Protein AF-A0A522WAK2-F1 (afdb_monomer)

Radius of gyration: 14.34 Å; Cα contacts (8 Å, |Δi|>4): 140; chains: 1; bounding box: 37×30×35 Å

Sequence (81 aa):
MTDSVPVTVTVLDMQPVHRGRLLALATVEVEIEGVVFVINGVQLTRITNPKEGTAVDLPRYRDAAGEWRQAITLPAKFIGQ

Mean predicted aligned error: 6.0 Å

Structure (mmCIF, N/CA/C/O backbone):
data_AF-A0A522WAK2-F1
#
_entry.id   AF-A0A522WAK2-F1
#
loop_
_atom_site.group_PDB
_atom_site.id
_atom_site.type_symbol
_atom_site.label_atom_id
_atom_site.label_alt_id
_atom_site.label_comp_id
_atom_site.label_asym_id
_atom_site.label_entity_id
_atom_site.label_seq_id
_atom_site.pdbx_PDB_ins_code
_atom_site.Cartn_x
_atom_site.Cartn_y
_atom_site.Cartn_z
_atom_site.occupancy
_atom_site.B_iso_or_equiv
_atom_site.auth_seq_id
_atom_site.auth_comp_id
_a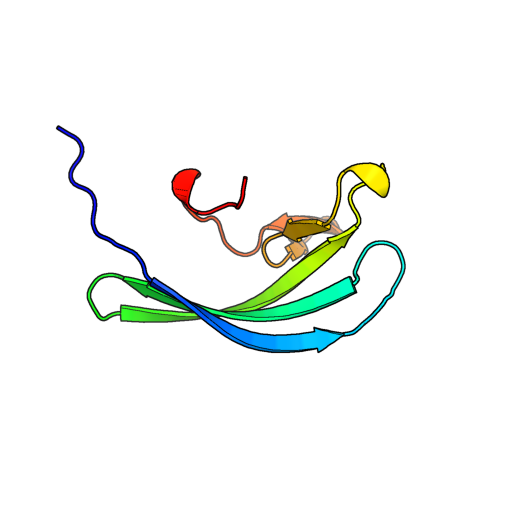tom_site.auth_asym_id
_atom_site.auth_atom_id
_atom_site.pdbx_PDB_model_num
ATOM 1 N N . MET A 1 1 ? -18.778 21.874 8.602 1.00 47.12 1 MET A N 1
ATOM 2 C CA . MET A 1 1 ? -18.345 20.898 9.619 1.00 47.12 1 MET A CA 1
ATOM 3 C C . MET A 1 1 ? -18.146 19.596 8.869 1.00 47.12 1 MET A C 1
ATOM 5 O O . MET A 1 1 ? -19.120 19.086 8.334 1.00 47.12 1 MET A O 1
ATOM 9 N N . THR A 1 2 ? -16.901 19.177 8.646 1.00 68.62 2 THR A N 1
ATOM 10 C CA . THR A 1 2 ? -16.623 17.962 7.868 1.00 68.62 2 THR A CA 1
ATOM 11 C C . THR A 1 2 ? -16.727 16.792 8.824 1.00 68.62 2 THR A C 1
ATOM 13 O O . THR A 1 2 ? -15.895 16.668 9.718 1.00 68.62 2 THR A O 1
ATOM 16 N N . ASP A 1 3 ? -17.782 16.000 8.679 1.00 78.94 3 ASP A N 1
ATOM 17 C CA . ASP A 1 3 ? -17.907 14.757 9.425 1.00 78.94 3 ASP A CA 1
ATOM 18 C C . ASP A 1 3 ? -16.848 13.770 8.918 1.00 78.94 3 ASP A C 1
ATOM 20 O O . ASP A 1 3 ? -16.596 13.676 7.711 1.00 78.94 3 ASP A O 1
ATOM 24 N N . SER A 1 4 ? -16.146 13.103 9.829 1.00 77.06 4 SER A N 1
ATOM 25 C CA . SER A 1 4 ? -15.074 12.186 9.461 1.00 77.06 4 SER A CA 1
ATOM 26 C C . SER A 1 4 ? -15.024 11.010 10.412 1.00 77.06 4 SER A C 1
ATOM 28 O O . SER A 1 4 ? -14.868 11.192 11.617 1.00 77.06 4 SER 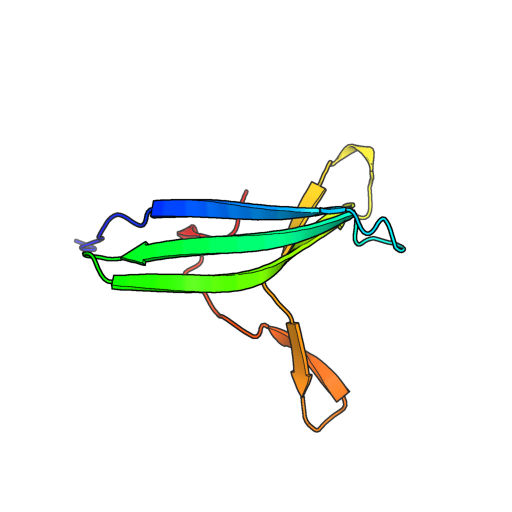A O 1
ATOM 30 N N . VAL A 1 5 ? -15.061 9.815 9.841 1.00 83.25 5 VAL A N 1
ATOM 31 C CA . VAL A 1 5 ? -14.914 8.564 10.578 1.00 83.25 5 VAL A CA 1
ATOM 32 C C . VAL A 1 5 ? -13.439 8.160 10.666 1.00 83.25 5 VAL A C 1
ATOM 34 O O . VAL A 1 5 ? -12.670 8.440 9.727 1.00 83.25 5 VAL A O 1
ATOM 37 N N . PRO A 1 6 ? -13.013 7.551 11.788 1.00 82.50 6 PRO A N 1
ATOM 38 C CA . PRO A 1 6 ? -11.681 6.983 11.902 1.00 82.50 6 PRO A CA 1
ATOM 39 C C . PRO A 1 6 ? -11.540 5.794 10.950 1.00 82.50 6 PRO A C 1
ATOM 41 O O . PRO A 1 6 ? -12.504 5.093 10.649 1.00 82.50 6 PRO A O 1
ATOM 44 N N . VAL A 1 7 ? -10.316 5.585 10.483 1.00 87.12 7 VAL A N 1
ATOM 45 C CA . VAL A 1 7 ? -9.943 4.428 9.673 1.00 87.12 7 VAL A CA 1
ATOM 46 C C . VAL A 1 7 ? -8.718 3.815 10.315 1.00 87.12 7 VAL A C 1
ATOM 48 O O . VAL A 1 7 ? -7.747 4.526 10.592 1.00 87.12 7 VAL A O 1
ATOM 51 N N . THR A 1 8 ? -8.771 2.512 10.543 1.00 90.00 8 THR A N 1
ATOM 52 C CA . THR A 1 8 ? -7.638 1.752 11.070 1.00 90.00 8 THR A CA 1
ATOM 53 C C . THR A 1 8 ? -6.911 1.111 9.902 1.00 90.00 8 THR A C 1
ATOM 55 O O . THR A 1 8 ? -7.545 0.500 9.045 1.00 90.00 8 THR A O 1
ATOM 58 N N . VAL A 1 9 ? -5.586 1.262 9.855 1.00 90.75 9 VAL A N 1
ATOM 59 C CA . VAL A 1 9 ? -4.742 0.588 8.865 1.00 90.75 9 VAL A CA 1
ATOM 60 C C . VAL A 1 9 ? -3.779 -0.338 9.593 1.00 90.75 9 VAL A C 1
ATOM 62 O O . VAL A 1 9 ? -2.973 0.125 10.400 1.00 90.75 9 VAL A O 1
ATOM 65 N N . THR A 1 10 ? -3.844 -1.629 9.286 1.00 94.75 10 THR A N 1
ATOM 66 C CA . THR A 1 10 ? -3.018 -2.665 9.917 1.00 94.75 10 THR A CA 1
ATOM 67 C C . THR A 1 10 ? -2.145 -3.322 8.861 1.00 94.75 10 THR A C 1
ATOM 69 O O . THR A 1 10 ? -2.639 -3.762 7.828 1.00 94.75 10 THR A O 1
ATOM 72 N N . VAL A 1 11 ? -0.838 -3.419 9.098 1.00 95.62 11 VAL A N 1
ATOM 73 C CA . VAL A 1 11 ? 0.039 -4.215 8.226 1.00 95.62 11 VAL A CA 1
ATOM 74 C C . VAL A 1 11 ? -0.135 -5.686 8.592 1.00 95.62 11 VAL A C 1
ATOM 76 O O . VAL A 1 11 ? 0.174 -6.076 9.715 1.00 95.62 11 VAL A O 1
ATOM 79 N N . LEU A 1 12 ? -0.639 -6.485 7.652 1.00 97.50 12 LEU A N 1
ATOM 80 C CA . LEU A 1 12 ? -0.857 -7.921 7.839 1.00 97.50 12 LEU A CA 1
ATOM 81 C C . LEU A 1 12 ? 0.387 -8.735 7.485 1.00 97.50 12 LEU A C 1
ATOM 83 O O . LEU A 1 12 ? 0.724 -9.689 8.179 1.00 97.50 12 LEU A O 1
ATOM 87 N N . ASP A 1 13 ? 1.057 -8.357 6.398 1.00 97.25 13 ASP A N 1
ATOM 88 C CA . ASP A 1 13 ? 2.259 -9.028 5.913 1.00 97.25 13 ASP A CA 1
ATOM 89 C C . ASP A 1 13 ? 3.207 -8.029 5.247 1.00 97.25 13 ASP A C 1
ATOM 91 O O . ASP A 1 13 ? 2.781 -6.995 4.717 1.00 97.25 13 ASP A O 1
ATOM 95 N N . MET A 1 14 ? 4.499 -8.348 5.267 1.00 96.44 14 MET A N 1
ATOM 96 C CA . MET A 1 14 ? 5.538 -7.580 4.598 1.00 96.44 14 MET A CA 1
ATOM 97 C C . MET A 1 14 ? 6.612 -8.510 4.034 1.00 96.44 14 MET A C 1
ATOM 99 O O . MET A 1 14 ? 7.390 -9.117 4.768 1.00 96.44 14 MET A O 1
ATOM 103 N N . GLN A 1 15 ? 6.711 -8.541 2.709 1.00 97.06 15 GLN A N 1
ATOM 104 C CA . GLN A 1 15 ? 7.682 -9.323 1.962 1.00 97.06 15 GLN A CA 1
ATOM 105 C C . GLN A 1 15 ? 8.814 -8.425 1.431 1.00 97.06 15 GLN A C 1
ATOM 107 O O . GLN A 1 15 ? 8.581 -7.601 0.539 1.00 97.06 15 GLN A O 1
ATOM 112 N N . PRO A 1 16 ? 10.063 -8.591 1.900 1.00 96.19 16 PRO A N 1
ATOM 113 C CA . PRO A 1 16 ? 11.217 -7.918 1.311 1.00 96.19 16 PRO A CA 1
ATOM 114 C C . PRO A 1 16 ? 11.464 -8.378 -0.134 1.00 96.19 16 PRO A C 1
ATOM 116 O O . PRO A 1 16 ? 11.438 -9.570 -0.433 1.00 96.19 16 PRO A O 1
ATOM 119 N N . VAL A 1 17 ? 11.734 -7.430 -1.035 1.00 94.25 17 VAL A N 1
ATOM 120 C CA . VAL A 1 17 ? 11.994 -7.683 -2.468 1.00 94.25 17 VAL A CA 1
ATOM 121 C C . VAL A 1 17 ? 13.340 -7.104 -2.920 1.00 94.25 17 VAL A C 1
ATOM 123 O O . VAL A 1 17 ? 14.012 -7.707 -3.751 1.00 94.25 17 VAL A O 1
ATOM 126 N N . HIS A 1 18 ? 13.741 -5.942 -2.388 1.00 84.81 18 HIS A N 1
ATOM 127 C CA . HIS A 1 18 ? 15.010 -5.255 -2.688 1.00 84.81 18 HIS A CA 1
ATOM 128 C C . HIS A 1 18 ? 15.376 -5.165 -4.187 1.00 84.81 18 HIS A C 1
ATOM 130 O O . HIS A 1 18 ? 16.501 -5.462 -4.592 1.00 84.81 18 HIS A O 1
ATOM 136 N N . ARG A 1 19 ? 14.440 -4.712 -5.031 1.00 89.31 19 ARG A N 1
ATOM 137 C CA . ARG A 1 19 ? 14.624 -4.581 -6.484 1.00 89.31 19 ARG A CA 1
ATOM 138 C C . ARG A 1 19 ? 14.554 -3.125 -6.933 1.00 89.31 19 ARG A C 1
ATOM 140 O O . ARG A 1 19 ? 13.483 -2.519 -6.979 1.00 89.31 19 ARG A O 1
ATOM 147 N N . GLY A 1 20 ? 15.696 -2.567 -7.333 1.00 89.31 20 GLY A N 1
ATOM 148 C CA . GLY A 1 20 ? 15.784 -1.161 -7.731 1.00 89.31 20 GLY A CA 1
ATOM 149 C C . GLY A 1 20 ? 15.350 -0.246 -6.584 1.00 89.31 20 GLY A C 1
ATOM 150 O O . GLY A 1 20 ? 15.961 -0.260 -5.518 1.00 89.31 20 GLY A O 1
ATOM 151 N N . ARG A 1 21 ? 14.280 0.532 -6.789 1.00 89.56 21 ARG A N 1
ATOM 152 C CA . ARG A 1 21 ? 13.696 1.381 -5.736 1.00 89.56 21 ARG A CA 1
ATOM 153 C C . ARG A 1 21 ? 12.720 0.641 -4.821 1.00 89.56 21 ARG A C 1
ATOM 155 O O . ARG A 1 21 ? 12.472 1.144 -3.736 1.00 89.56 21 ARG A O 1
ATOM 162 N N . LEU A 1 22 ? 12.188 -0.518 -5.209 1.00 92.75 22 LEU A N 1
ATOM 163 C CA . LEU A 1 22 ? 11.232 -1.280 -4.402 1.00 92.75 22 LEU A CA 1
ATOM 164 C C . LEU A 1 22 ? 11.965 -2.076 -3.317 1.00 92.75 22 LEU A C 1
ATOM 166 O O . LEU A 1 22 ? 12.797 -2.930 -3.621 1.00 92.75 22 LEU A O 1
ATOM 170 N N . LEU A 1 23 ? 11.651 -1.815 -2.053 1.00 94.12 23 LEU A N 1
ATOM 171 C CA . LEU A 1 23 ? 12.255 -2.486 -0.904 1.00 94.12 23 LEU A CA 1
ATOM 172 C C . LEU A 1 23 ? 11.424 -3.659 -0.421 1.00 94.12 23 LEU A C 1
ATOM 174 O O . LEU A 1 23 ? 11.988 -4.727 -0.198 1.00 94.12 23 LEU A O 1
ATOM 178 N N . ALA A 1 24 ? 10.115 -3.470 -0.303 1.00 95.44 24 ALA A N 1
ATOM 179 C CA . ALA A 1 24 ? 9.194 -4.493 0.159 1.00 95.44 24 ALA A CA 1
ATOM 180 C C . ALA A 1 24 ? 7.813 -4.312 -0.473 1.00 95.44 24 ALA A C 1
ATOM 182 O O . ALA A 1 24 ? 7.451 -3.213 -0.904 1.00 95.44 24 ALA A O 1
ATOM 183 N N . LEU A 1 25 ? 7.058 -5.404 -0.503 1.00 96.75 25 LEU A N 1
ATOM 184 C CA . LEU A 1 25 ? 5.625 -5.412 -0.753 1.00 96.75 25 LEU A CA 1
ATOM 185 C C . LEU A 1 25 ? 4.915 -5.720 0.560 1.00 96.75 25 LEU A C 1
ATOM 187 O O . LEU A 1 25 ? 5.332 -6.619 1.281 1.00 96.75 25 LEU A O 1
ATOM 191 N N . ALA A 1 26 ? 3.863 -4.978 0.864 1.00 96.88 26 ALA A N 1
ATOM 192 C CA . ALA A 1 26 ? 3.045 -5.182 2.041 1.00 96.88 26 ALA A CA 1
ATOM 193 C C . ALA A 1 26 ? 1.603 -5.499 1.650 1.00 96.88 26 ALA A C 1
ATOM 195 O O . ALA A 1 26 ? 1.079 -5.021 0.634 1.00 96.88 26 ALA A O 1
ATOM 196 N N . THR A 1 27 ? 0.971 -6.285 2.509 1.00 97.25 27 THR A N 1
ATOM 197 C CA . THR A 1 27 ? -0.472 -6.478 2.532 1.00 97.25 27 THR A CA 1
ATOM 198 C C . THR A 1 27 ? -0.999 -5.727 3.738 1.00 97.25 27 THR A C 1
ATOM 200 O O . THR A 1 27 ? -0.540 -5.954 4.859 1.00 97.25 27 THR A O 1
ATOM 203 N N . VAL A 1 28 ? -1.933 -4.809 3.509 1.00 95.94 28 VAL A N 1
ATOM 204 C CA . VAL A 1 28 ? -2.519 -3.995 4.574 1.00 95.94 28 VAL A CA 1
ATOM 205 C C . VAL A 1 28 ? -4.017 -4.203 4.639 1.00 95.94 28 VAL A C 1
ATOM 207 O O . VAL A 1 28 ? -4.692 -4.330 3.621 1.00 95.94 28 VAL A O 1
ATOM 210 N N . GLU A 1 29 ? -4.528 -4.220 5.851 1.00 95.56 29 GLU A N 1
ATOM 211 C CA . GLU A 1 29 ? -5.940 -4.163 6.156 1.00 95.56 29 GLU A CA 1
ATOM 212 C C . GLU A 1 29 ? -6.341 -2.711 6.396 1.00 95.56 29 GLU A C 1
ATOM 214 O O . GLU A 1 29 ? -5.605 -1.961 7.035 1.00 95.56 29 GLU A O 1
ATOM 219 N N . VAL A 1 30 ? -7.500 -2.321 5.882 1.00 92.62 30 VAL A N 1
ATOM 220 C CA . VAL A 1 30 ? -8.126 -1.024 6.112 1.00 92.62 30 VAL A CA 1
ATOM 221 C C . VAL A 1 30 ? -9.532 -1.276 6.634 1.00 92.62 30 VAL A C 1
ATOM 223 O O . VAL A 1 30 ? -10.358 -1.841 5.921 1.00 92.62 30 VAL A O 1
ATOM 226 N N . GLU A 1 31 ? -9.809 -0.848 7.859 1.00 92.31 31 GLU A N 1
ATOM 227 C CA . GLU A 1 31 ? -11.131 -0.949 8.475 1.00 92.31 31 GLU A CA 1
ATOM 228 C C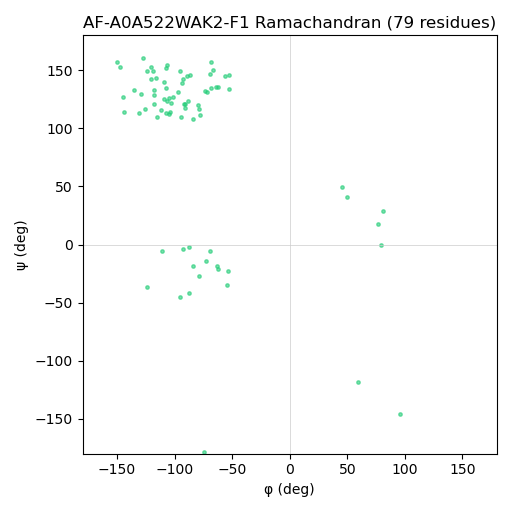 . GLU A 1 31 ? -11.817 0.421 8.488 1.00 92.31 31 GLU A C 1
ATOM 230 O O . GLU A 1 31 ? -11.260 1.403 8.989 1.00 92.31 31 GLU A O 1
ATOM 235 N N . ILE A 1 32 ? -13.037 0.480 7.950 1.00 90.12 32 ILE A N 1
ATOM 236 C CA . ILE A 1 32 ? -13.890 1.672 7.928 1.00 90.12 32 ILE A CA 1
ATOM 237 C C . ILE A 1 32 ? -15.277 1.269 8.423 1.00 90.12 32 ILE A C 1
ATOM 239 O O . ILE A 1 32 ? -15.962 0.503 7.753 1.00 90.12 32 ILE A O 1
ATOM 243 N N . GLU A 1 33 ? -15.688 1.772 9.589 1.00 90.75 33 GLU A N 1
ATOM 244 C CA . GLU A 1 33 ? -17.009 1.485 10.184 1.00 90.75 33 GLU A CA 1
ATOM 245 C C . GLU A 1 33 ? -17.355 -0.021 10.234 1.00 90.75 33 GLU A C 1
ATOM 247 O O . GLU A 1 33 ? -18.477 -0.433 9.941 1.00 90.75 3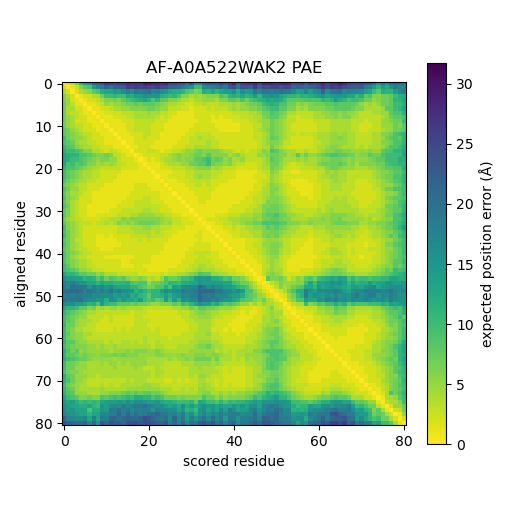3 GLU A O 1
ATOM 252 N N . GLY A 1 34 ? -16.375 -0.865 10.579 1.00 89.81 34 GLY A N 1
ATOM 253 C CA . GLY A 1 34 ? -16.533 -2.323 10.640 1.00 89.81 34 GLY A CA 1
ATOM 254 C C . GLY A 1 34 ? -16.477 -3.039 9.285 1.00 89.81 34 GLY A C 1
ATOM 255 O O . GLY A 1 34 ? -16.572 -4.266 9.236 1.00 89.81 34 GLY A O 1
ATOM 256 N N . VAL A 1 35 ? -16.300 -2.310 8.179 1.00 92.31 35 VAL A N 1
ATOM 257 C CA . VAL A 1 35 ? -16.034 -2.888 6.858 1.00 92.31 35 VAL A CA 1
ATOM 258 C C . VAL A 1 35 ? -14.530 -3.004 6.653 1.00 92.31 35 VAL A C 1
ATOM 260 O O . VAL A 1 35 ? -13.809 -2.006 6.668 1.00 92.31 35 VAL A O 1
ATOM 263 N N . VAL A 1 36 ? -14.069 -4.234 6.431 1.00 93.12 36 VAL A N 1
ATOM 264 C CA . VAL A 1 36 ? -12.652 -4.565 6.281 1.00 93.12 36 VAL A CA 1
ATOM 265 C C . VAL A 1 36 ? -12.289 -4.738 4.808 1.00 93.12 36 VAL A C 1
ATOM 267 O O . VAL A 1 36 ? -12.895 -5.534 4.089 1.00 93.12 36 VAL A O 1
ATOM 270 N N . PHE A 1 37 ? -11.256 -4.023 4.372 1.00 93.50 37 PHE A N 1
ATOM 271 C CA . PHE A 1 37 ? -10.670 -4.120 3.041 1.00 93.50 37 PHE A CA 1
ATOM 272 C C . PHE A 1 37 ? -9.223 -4.585 3.149 1.00 93.50 37 PHE A C 1
ATOM 274 O O . PHE A 1 37 ? -8.443 -4.014 3.904 1.00 93.50 37 PHE A O 1
ATOM 281 N N . VAL A 1 38 ? -8.830 -5.568 2.342 1.00 95.69 38 VAL A N 1
ATOM 282 C CA . VAL A 1 38 ? -7.427 -5.983 2.233 1.00 95.69 38 VAL A CA 1
ATOM 283 C C . VAL A 1 38 ? -6.834 -5.428 0.945 1.00 95.69 38 VAL A C 1
ATOM 285 O O . VAL A 1 38 ? -7.312 -5.707 -0.155 1.00 95.69 38 VAL A O 1
ATOM 288 N N . ILE A 1 39 ? -5.767 -4.649 1.087 1.00 95.38 39 ILE A N 1
ATOM 289 C CA . ILE A 1 39 ? -5.001 -4.068 -0.006 1.00 95.38 39 ILE A CA 1
ATOM 290 C C . ILE A 1 39 ? -3.691 -4.837 -0.144 1.00 95.38 39 ILE A C 1
ATOM 292 O O . ILE A 1 39 ? -2.803 -4.755 0.703 1.00 95.38 39 ILE A O 1
ATOM 296 N N . ASN A 1 40 ? -3.563 -5.553 -1.257 1.00 96.12 40 ASN A N 1
ATOM 297 C CA . ASN A 1 40 ? -2.361 -6.304 -1.594 1.00 96.12 40 ASN A CA 1
ATOM 298 C C . ASN A 1 40 ? -1.417 -5.466 -2.459 1.00 96.12 40 ASN A C 1
ATOM 300 O O . ASN A 1 40 ? -1.857 -4.768 -3.375 1.00 96.12 40 ASN A O 1
ATOM 304 N N . GLY A 1 41 ? -0.112 -5.599 -2.223 1.00 95.00 41 GLY A N 1
ATOM 305 C CA . GLY A 1 41 ? 0.915 -5.001 -3.076 1.00 95.00 41 GLY A CA 1
ATOM 306 C C . GLY A 1 41 ? 1.170 -3.519 -2.806 1.00 95.00 41 GLY A C 1
ATOM 307 O O . GLY A 1 41 ? 1.563 -2.799 -3.727 1.00 95.00 41 GLY A O 1
ATOM 308 N N . VAL A 1 42 ? 0.948 -3.062 -1.568 1.00 95.38 42 VAL A N 1
ATOM 309 C CA . VAL A 1 42 ? 1.446 -1.760 -1.102 1.00 95.38 42 VAL A CA 1
ATOM 310 C C . VAL A 1 42 ? 2.968 -1.788 -1.164 1.00 95.38 42 VAL A C 1
ATOM 312 O O . VAL A 1 42 ? 3.590 -2.783 -0.803 1.00 95.38 42 VAL A O 1
ATOM 315 N N . GLN A 1 43 ? 3.586 -0.727 -1.662 1.00 94.56 43 GLN A N 1
ATOM 316 C CA . GLN A 1 43 ? 5.003 -0.721 -1.997 1.00 94.56 43 GLN A CA 1
ATOM 317 C C . GLN A 1 43 ? 5.765 0.152 -1.013 1.00 94.56 43 GLN A C 1
ATOM 319 O O . GLN A 1 43 ? 5.473 1.334 -0.878 1.00 94.56 43 GLN A O 1
ATOM 324 N N . LEU A 1 44 ? 6.787 -0.408 -0.374 1.00 93.19 44 LEU A N 1
ATOM 325 C CA . LEU A 1 44 ? 7.789 0.387 0.325 1.00 93.19 44 LEU A CA 1
ATOM 326 C C . LEU A 1 44 ? 8.922 0.688 -0.654 1.00 93.19 44 LEU A C 1
ATOM 328 O O . LEU A 1 44 ? 9.584 -0.240 -1.128 1.00 93.19 44 LEU A O 1
ATOM 332 N N . THR A 1 45 ? 9.166 1.957 -0.964 1.00 92.19 45 THR A N 1
ATOM 333 C CA . THR A 1 45 ? 10.163 2.370 -1.957 1.00 92.19 45 THR A CA 1
ATOM 334 C C . THR A 1 45 ? 11.237 3.280 -1.362 1.00 92.19 45 THR A C 1
ATOM 336 O O . THR A 1 45 ? 11.024 3.986 -0.381 1.00 92.19 45 THR A O 1
ATOM 339 N N . ARG A 1 46 ? 12.445 3.268 -1.940 1.00 88.81 46 ARG A N 1
ATOM 340 C CA . ARG A 1 46 ? 13.466 4.290 -1.657 1.00 88.81 46 ARG A CA 1
ATOM 341 C C . ARG A 1 46 ? 13.081 5.595 -2.327 1.00 88.81 46 ARG A C 1
ATOM 343 O O . ARG A 1 46 ? 12.813 5.628 -3.538 1.00 88.81 46 ARG A O 1
ATOM 350 N N . ILE A 1 47 ? 13.158 6.676 -1.563 1.00 84.62 47 ILE A N 1
ATOM 351 C CA . ILE A 1 47 ? 13.126 8.032 -2.104 1.00 84.62 47 ILE A CA 1
ATOM 352 C C . ILE A 1 47 ? 14.430 8.271 -2.881 1.00 84.62 47 ILE A C 1
ATOM 354 O O . ILE A 1 47 ? 15.470 7.678 -2.584 1.00 84.62 47 ILE A O 1
ATOM 358 N N . THR A 1 48 ? 14.357 9.071 -3.948 1.00 74.94 48 THR A N 1
ATOM 359 C CA . THR A 1 48 ? 15.471 9.311 -4.884 1.00 74.94 48 THR A CA 1
ATOM 360 C C . THR A 1 48 ? 16.732 9.801 -4.172 1.00 74.94 48 THR A C 1
ATOM 362 O O . THR A 1 48 ? 17.832 9.421 -4.563 1.00 74.94 48 THR A O 1
ATOM 365 N N . ASN A 1 49 ? 16.580 10.590 -3.108 1.00 75.94 49 ASN A N 1
ATOM 366 C CA . ASN A 1 49 ? 17.654 10.882 -2.173 1.00 75.94 49 ASN A CA 1
ATOM 367 C C . ASN A 1 49 ? 17.571 9.895 -0.991 1.00 75.94 49 ASN A C 1
ATOM 369 O O . ASN A 1 49 ? 16.669 10.006 -0.165 1.00 75.94 49 ASN A O 1
ATOM 373 N N . PRO A 1 50 ? 18.508 8.942 -0.850 1.00 61.09 50 PRO A N 1
ATOM 374 C CA . PRO A 1 50 ? 18.456 7.942 0.217 1.00 61.09 50 PRO A CA 1
ATOM 375 C C . PRO A 1 50 ? 18.558 8.535 1.628 1.00 61.09 50 PRO A C 1
ATOM 377 O O . PRO A 1 50 ? 18.197 7.865 2.591 1.00 61.09 50 PRO A O 1
ATOM 380 N N . LYS A 1 51 ? 19.050 9.778 1.761 1.00 68.25 51 LYS A N 1
ATOM 381 C CA . LYS A 1 51 ? 19.071 10.509 3.037 1.00 68.25 51 LYS A CA 1
ATOM 382 C C . LYS A 1 51 ? 17.681 10.997 3.464 1.00 68.25 51 LYS A C 1
ATOM 384 O O . LYS A 1 51 ? 17.522 11.376 4.616 1.00 68.25 51 LYS A O 1
ATOM 389 N N . GLU A 1 52 ? 16.705 10.982 2.555 1.00 70.12 52 GLU A N 1
ATOM 390 C CA . GLU A 1 52 ? 15.316 11.398 2.794 1.00 70.12 52 GLU A CA 1
ATOM 391 C C . GLU A 1 52 ? 14.408 10.225 3.206 1.00 70.12 52 GLU A C 1
ATOM 393 O O . GLU A 1 52 ? 13.259 10.446 3.566 1.00 70.12 52 GLU A O 1
ATOM 398 N N . GLY A 1 53 ? 14.919 8.985 3.220 1.00 82.06 53 GLY A N 1
ATOM 399 C CA . GLY A 1 53 ? 14.223 7.827 3.789 1.00 82.06 53 GLY A CA 1
ATOM 400 C C . GLY A 1 53 ? 13.443 6.971 2.784 1.00 82.06 53 GLY A C 1
ATOM 401 O O . GLY A 1 53 ? 13.875 6.730 1.650 1.00 82.06 53 GLY A O 1
ATOM 402 N N . THR A 1 54 ? 12.318 6.428 3.247 1.00 87.31 54 THR A N 1
ATOM 403 C CA . THR A 1 54 ? 11.453 5.499 2.506 1.00 87.31 54 THR A CA 1
ATOM 404 C C . THR A 1 54 ? 10.079 6.106 2.270 1.00 87.31 54 THR A C 1
ATOM 406 O O . THR A 1 54 ? 9.542 6.749 3.163 1.00 87.31 54 THR A O 1
ATOM 409 N N . ALA A 1 55 ? 9.494 5.842 1.106 1.00 88.69 55 ALA A N 1
ATOM 410 C CA . ALA A 1 55 ? 8.118 6.194 0.778 1.00 88.69 55 ALA A CA 1
ATOM 411 C C . ALA A 1 55 ? 7.218 4.954 0.772 1.00 88.69 55 ALA A C 1
ATOM 413 O O . ALA A 1 55 ? 7.684 3.836 0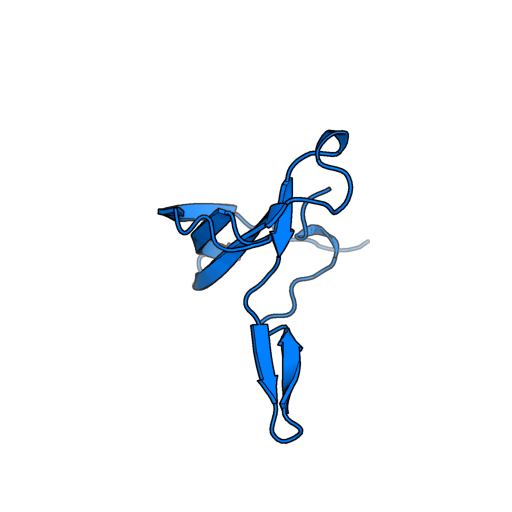.536 1.00 88.69 55 ALA A O 1
ATOM 414 N N . VAL A 1 56 ? 5.925 5.169 1.012 1.00 88.75 56 VAL A N 1
ATOM 415 C CA . VAL A 1 56 ? 4.879 4.150 0.882 1.00 88.75 56 VAL A CA 1
ATOM 416 C C . VAL A 1 56 ? 3.983 4.529 -0.290 1.00 88.75 56 VAL A C 1
ATOM 418 O O . VAL A 1 56 ? 3.305 5.552 -0.253 1.00 88.75 56 VAL A O 1
ATOM 421 N N . ASP A 1 57 ? 3.975 3.693 -1.322 1.00 90.62 57 ASP A N 1
ATOM 422 C CA . ASP A 1 57 ? 3.181 3.883 -2.531 1.00 90.62 57 ASP A CA 1
ATOM 423 C C . ASP A 1 57 ? 2.037 2.857 -2.590 1.00 90.62 57 ASP A C 1
ATOM 425 O O . ASP A 1 57 ? 2.209 1.673 -2.280 1.00 90.62 57 ASP A O 1
ATOM 429 N N . LEU A 1 58 ? 0.852 3.295 -3.023 1.00 92.56 58 LEU A N 1
ATOM 430 C CA . LEU A 1 58 ? -0.292 2.404 -3.242 1.00 92.56 58 LEU A CA 1
ATOM 431 C C . LEU A 1 58 ? -0.042 1.456 -4.430 1.00 92.56 58 LEU A C 1
ATOM 433 O O . LEU A 1 58 ? 0.753 1.781 -5.321 1.00 92.56 58 LEU A O 1
ATOM 437 N N . PRO A 1 59 ? -0.731 0.298 -4.492 1.00 94.38 59 PRO A N 1
ATOM 438 C CA . PRO A 1 59 ? -0.555 -0.647 -5.586 1.00 94.38 59 PRO A CA 1
ATOM 439 C C . PRO A 1 59 ? -0.818 0.017 -6.937 1.00 94.38 59 PRO A C 1
ATOM 441 O O . PRO A 1 59 ? -1.698 0.874 -7.075 1.00 94.38 59 PRO A O 1
ATOM 444 N N . ARG A 1 60 ? -0.061 -0.394 -7.955 1.00 93.94 60 ARG A N 1
ATOM 445 C CA . ARG A 1 60 ? -0.173 0.129 -9.319 1.00 93.94 60 ARG A CA 1
ATOM 446 C C . ARG A 1 60 ? -0.413 -1.001 -10.304 1.00 93.94 60 ARG A C 1
ATOM 448 O O . ARG A 1 60 ? 0.084 -2.107 -10.120 1.00 93.94 60 ARG A O 1
A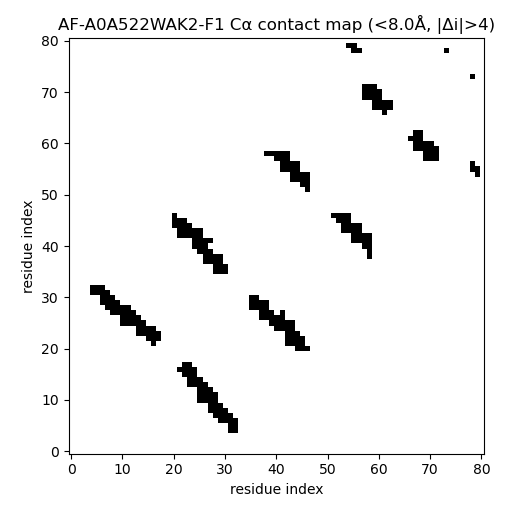TOM 455 N N . TYR A 1 61 ? -1.124 -0.692 -11.378 1.00 94.12 61 TYR A N 1
ATOM 456 C CA . TYR A 1 61 ? -1.343 -1.592 -12.506 1.00 94.12 61 TYR A CA 1
ATOM 457 C C . TYR A 1 61 ? -0.968 -0.894 -13.814 1.00 94.12 61 TYR A C 1
ATOM 459 O O . TYR A 1 61 ? -0.856 0.334 -13.865 1.00 94.12 61 TYR A O 1
ATOM 467 N N . ARG A 1 62 ? -0.733 -1.679 -14.866 1.00 95.75 62 ARG A N 1
ATOM 468 C CA . ARG A 1 62 ? -0.591 -1.151 -16.224 1.00 95.75 62 ARG A CA 1
ATOM 469 C C . ARG A 1 62 ? -1.968 -1.081 -16.866 1.00 95.75 62 ARG A C 1
ATOM 471 O O . ARG A 1 62 ? -2.661 -2.094 -16.904 1.00 95.75 62 ARG A O 1
ATOM 478 N N . ASP A 1 63 ? -2.363 0.098 -17.330 1.00 96.69 63 ASP A N 1
ATOM 479 C CA . ASP A 1 63 ? -3.602 0.254 -18.092 1.00 96.69 63 ASP A CA 1
ATOM 480 C C . ASP A 1 63 ? -3.459 -0.283 -19.530 1.00 96.69 63 ASP A C 1
ATOM 482 O O . ASP A 1 63 ? -2.410 -0.800 -19.921 1.00 96.69 63 ASP A O 1
ATOM 486 N N . ALA A 1 64 ? -4.523 -0.167 -20.329 1.00 97.31 64 ALA A N 1
ATOM 487 C CA . ALA A 1 64 ? -4.538 -0.637 -21.716 1.00 97.31 64 ALA A CA 1
ATOM 488 C C . ALA A 1 64 ? -3.518 0.079 -22.626 1.00 97.31 64 ALA A C 1
ATOM 490 O O . ALA A 1 64 ? -3.133 -0.475 -23.653 1.00 97.31 64 ALA A O 1
ATOM 491 N N . ALA A 1 65 ? -3.058 1.279 -22.253 1.00 96.88 65 ALA A N 1
ATOM 492 C CA . ALA A 1 65 ? -1.993 1.999 -22.951 1.00 96.88 65 ALA A CA 1
ATOM 493 C C . ALA A 1 65 ? -0.592 1.607 -22.443 1.00 96.88 65 ALA A C 1
ATOM 495 O O . ALA A 1 65 ? 0.420 2.087 -22.951 1.00 96.88 65 ALA A O 1
ATOM 496 N N . GLY A 1 66 ? -0.515 0.730 -21.439 1.00 96.19 66 GLY A N 1
ATOM 497 C CA . GLY A 1 66 ? 0.728 0.345 -20.794 1.00 96.19 66 GLY A CA 1
ATOM 498 C C . GLY A 1 66 ? 1.253 1.406 -19.832 1.00 96.19 66 GLY A C 1
ATOM 499 O O . GLY A 1 66 ? 2.422 1.339 -19.456 1.00 96.19 66 GLY A O 1
ATOM 500 N N . GLU A 1 67 ? 0.446 2.371 -19.386 1.00 96.50 67 GLU A N 1
ATOM 501 C CA . GLU A 1 67 ? 0.854 3.368 -18.393 1.00 96.50 67 GLU A CA 1
ATOM 502 C C . GLU A 1 67 ? 0.629 2.863 -16.965 1.00 96.50 67 GLU A C 1
ATOM 504 O O . GLU A 1 67 ? -0.307 2.118 -16.684 1.00 96.50 67 GLU A O 1
ATOM 509 N N . TRP A 1 68 ? 1.503 3.254 -16.032 1.00 92.38 68 TRP A N 1
ATOM 510 C CA . TRP A 1 68 ? 1.338 2.894 -14.623 1.00 92.38 68 TRP A CA 1
ATOM 511 C C . TRP A 1 68 ? 0.276 3.769 -13.952 1.00 92.38 68 TRP A C 1
ATOM 513 O O . TRP A 1 68 ? 0.532 4.939 -13.651 1.00 92.38 68 TRP A O 1
ATOM 523 N N . ARG A 1 69 ? -0.859 3.171 -13.597 1.00 93.94 69 ARG A N 1
ATOM 524 C CA . ARG A 1 69 ? -1.953 3.808 -12.854 1.00 93.94 69 ARG A CA 1
ATOM 525 C C . ARG A 1 69 ? -2.024 3.295 -11.425 1.00 93.94 69 ARG A C 1
ATOM 527 O O . ARG A 1 69 ? -1.619 2.170 -11.146 1.00 93.94 69 ARG A O 1
ATOM 534 N N . GLN A 1 70 ? -2.523 4.127 -10.518 1.00 92.19 70 GLN A N 1
ATOM 535 C CA . GLN A 1 70 ? -2.815 3.711 -9.149 1.00 92.19 70 GLN A CA 1
ATOM 536 C C . GLN A 1 70 ? -4.053 2.807 -9.157 1.00 92.19 70 GLN A C 1
ATOM 538 O O . GL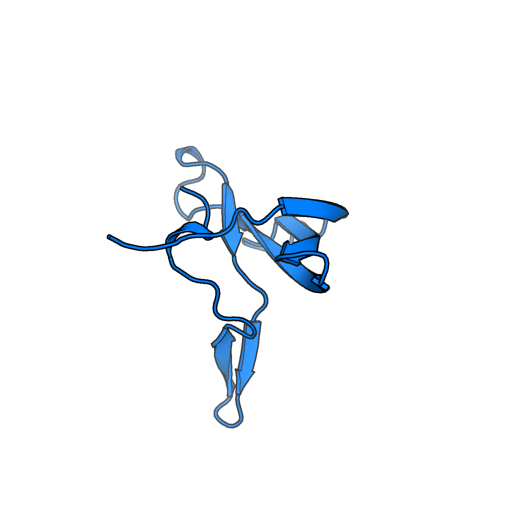N A 1 70 ? -5.050 3.141 -9.794 1.00 92.19 70 GLN A O 1
ATOM 543 N N . ALA A 1 71 ? -3.980 1.659 -8.488 1.00 93.31 71 ALA A N 1
ATOM 544 C CA . ALA A 1 71 ? -5.071 0.686 -8.435 1.00 93.31 71 ALA A CA 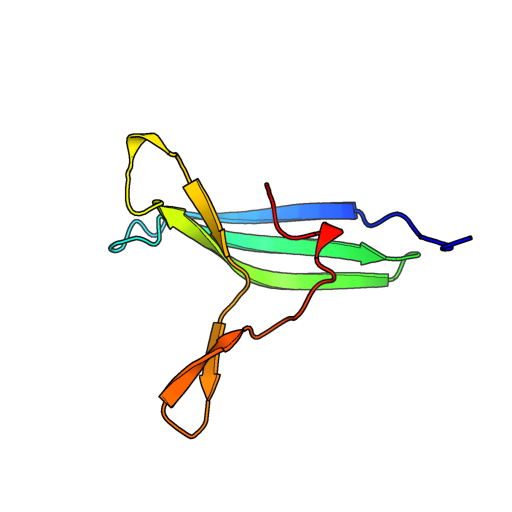1
ATOM 545 C C . ALA A 1 71 ? -6.171 1.091 -7.446 1.00 93.31 71 ALA A C 1
ATOM 547 O O . ALA A 1 71 ? -7.324 0.711 -7.614 1.00 93.31 71 ALA A O 1
ATOM 548 N 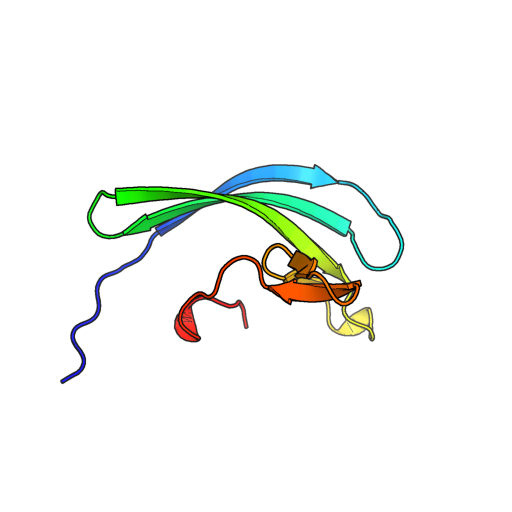N . ILE A 1 72 ? -5.810 1.855 -6.415 1.00 90.38 72 ILE A N 1
ATOM 549 C CA . ILE A 1 72 ? -6.708 2.273 -5.339 1.00 90.38 72 ILE A CA 1
ATOM 550 C C . ILE A 1 72 ? -6.478 3.747 -5.083 1.00 90.38 72 ILE A C 1
ATOM 552 O O . ILE A 1 72 ? -5.335 4.153 -4.930 1.00 90.38 72 ILE A O 1
ATOM 556 N N . THR A 1 73 ? -7.534 4.544 -4.985 1.00 87.00 73 THR A N 1
ATOM 557 C CA . THR A 1 73 ? -7.432 5.949 -4.579 1.00 87.00 73 THR A CA 1
ATOM 558 C C . THR A 1 73 ? -7.974 6.093 -3.172 1.00 87.00 73 THR A C 1
ATOM 560 O O . THR A 1 73 ? -9.168 5.917 -2.947 1.00 87.00 73 THR A O 1
ATOM 563 N N . LEU A 1 74 ? -7.091 6.418 -2.229 1.00 78.81 74 LEU A N 1
ATOM 564 C CA . LEU A 1 74 ? -7.485 6.800 -0.879 1.00 78.81 74 LEU A CA 1
ATOM 565 C C . LEU A 1 74 ? -7.567 8.331 -0.779 1.00 78.81 74 LEU A C 1
ATOM 567 O O . LEU A 1 74 ? -6.818 9.031 -1.467 1.00 78.81 74 LEU A O 1
ATOM 571 N N . PRO A 1 75 ? -8.447 8.877 0.077 1.00 74.88 75 PRO A N 1
ATOM 572 C CA . PRO A 1 75 ? -8.437 10.300 0.403 1.00 74.88 75 PRO A CA 1
ATOM 573 C C . PRO A 1 75 ? -7.047 10.769 0.867 1.00 74.88 75 PRO A C 1
ATOM 575 O O . PRO A 1 75 ? -6.345 10.036 1.560 1.00 74.88 75 PRO A O 1
ATOM 578 N N . ALA A 1 76 ? -6.668 12.012 0.547 1.00 65.88 76 ALA A N 1
ATOM 579 C CA . ALA A 1 76 ? -5.316 12.551 0.774 1.00 65.88 76 ALA A CA 1
ATOM 580 C C . ALA A 1 76 ? -4.795 12.430 2.222 1.00 65.88 76 ALA A C 1
ATOM 582 O O . ALA A 1 76 ? -3.591 12.404 2.439 1.00 65.88 76 ALA A O 1
ATOM 583 N N . LYS A 1 77 ? -5.692 12.301 3.209 1.00 62.03 77 LYS A N 1
ATOM 584 C CA . LYS A 1 77 ? -5.347 12.096 4.624 1.00 62.03 77 LYS A CA 1
ATOM 585 C C . LYS A 1 77 ? -4.736 10.719 4.952 1.00 62.03 77 LYS A C 1
ATOM 587 O O . LYS A 1 77 ? -4.350 10.513 6.095 1.00 62.03 77 LYS A O 1
ATOM 592 N N . PHE A 1 78 ? -4.673 9.791 3.992 1.00 58.00 78 PHE A N 1
ATOM 593 C CA . PHE A 1 78 ? -4.218 8.405 4.199 1.00 58.00 78 PHE A CA 1
ATOM 594 C C . PHE A 1 78 ? -2.884 8.052 3.536 1.00 58.00 78 PHE A C 1
ATOM 596 O O . PHE A 1 78 ? -2.391 6.943 3.726 1.00 58.00 78 PHE A O 1
ATOM 603 N N . ILE A 1 79 ? -2.305 8.957 2.747 1.00 53.81 79 ILE A N 1
ATOM 604 C CA . ILE A 1 79 ? -0.988 8.744 2.140 1.00 53.81 79 ILE A CA 1
ATOM 605 C C . ILE A 1 79 ? 0.036 9.343 3.107 1.00 53.81 79 ILE A C 1
ATOM 607 O O . ILE A 1 79 ? -0.079 10.516 3.460 1.00 53.81 79 ILE A O 1
ATOM 611 N N . GLY A 1 80 ? 0.964 8.514 3.594 1.00 49.72 80 GLY A N 1
ATOM 612 C CA . GLY A 1 80 ? 1.927 8.887 4.634 1.00 49.72 80 GLY A CA 1
ATOM 613 C C . GLY A 1 80 ? 2.697 10.168 4.296 1.00 49.72 80 GLY A C 1
ATOM 614 O O . GLY A 1 80 ? 3.158 10.324 3.164 1.00 49.72 80 GLY A O 1
ATOM 615 N N . GLN A 1 81 ? 2.796 11.068 5.280 1.00 36.75 81 GLN A N 1
ATOM 616 C CA . GLN A 1 81 ? 3.799 12.138 5.304 1.00 36.75 81 GLN A CA 1
ATOM 617 C C . GLN A 1 81 ? 5.134 11.589 5.797 1.00 36.75 81 GLN A C 1
ATOM 619 O O . GLN A 1 81 ? 5.100 10.705 6.686 1.00 36.75 81 GLN A O 1
#

Nearest PDB structures (foldseek):
  8guo-assembly1_B  TM=6.983E-01  e=9.682E+00  Staphylococcus aureus subsp. aureus NCTC 8325
  5c94-assembly1_A-2  TM=2.732E-01  e=1.641E+00  Avian infectious bronchitis virus (strain M41)
  6dww-assembly1_A  TM=3.775E-01  e=9.682E+00  Musca domestica

Foldseek 3Di:
DDDDFDKDKAWPDWAADPDDFFGIWTWIWIDTPNDIDIFGGFTWGQDPPNVVPIFTHADWDQDPVRDTDHPDDDPPVPGDD

pLDDT: mean 86.77, std 13.05, range [36.75, 97.5]

Secondary structure (DSSP, 8-state):
------EEEEEEEEEEEEETTEEEEEEEEEEETTEEEEEEEEEEEE-SSGGG-EEEE--EEE-TTS-EEES----GGGS--

Solvent-accessible surface area (backbone atoms only — not comparable to full-atom values): 5080 Å² total; per-residue (Å²): 133,85,85,79,81,76,68,52,78,44,80,76,46,76,47,80,66,69,52,91,51,40,41,27,37,26,31,33,38,40,35,47,92,88,46,77,42,80,46,69,51,29,32,34,27,55,39,97,52,70,92,78,41,72,44,76,43,72,29,66,43,68,50,99,87,66,46,86,39,75,71,64,89,73,64,80,93,72,60,81,130